Protein AF-A0A9Q3HM59-F1 (afdb_monomer)

pLDDT: mean 72.01, std 19.74, range [37.19, 93.5]

Structure (mmCIF, N/CA/C/O backbone):
data_AF-A0A9Q3HM59-F1
#
_entry.id   AF-A0A9Q3HM59-F1
#
loop_
_atom_site.group_PDB
_atom_site.id
_atom_site.type_symbol
_atom_site.label_atom_id
_atom_site.label_alt_id
_atom_site.label_comp_id
_atom_site.label_asym_id
_atom_site.label_entity_id
_atom_site.label_seq_id
_atom_site.pdbx_PDB_ins_code
_atom_site.Cartn_x
_atom_site.Cartn_y
_atom_site.Cartn_z
_atom_site.occupancy
_atom_site.B_iso_or_equiv
_atom_site.auth_seq_id
_atom_site.auth_comp_id
_atom_site.auth_asym_id
_atom_site.auth_atom_id
_atom_site.pdbx_PDB_model_num
ATOM 1 N N . MET A 1 1 ? -43.444 -30.014 8.687 1.00 37.19 1 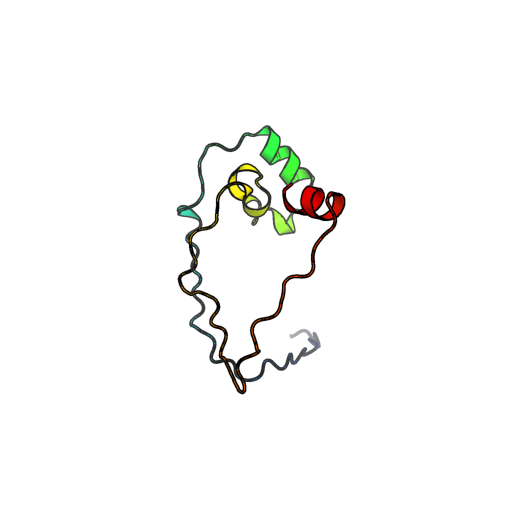MET A N 1
ATOM 2 C CA . MET A 1 1 ? -42.584 -30.875 7.854 1.00 37.19 1 MET A CA 1
ATOM 3 C C . MET A 1 1 ? -42.121 -30.048 6.671 1.00 37.19 1 MET A C 1
ATOM 5 O O . MET A 1 1 ? -42.943 -29.704 5.841 1.00 37.19 1 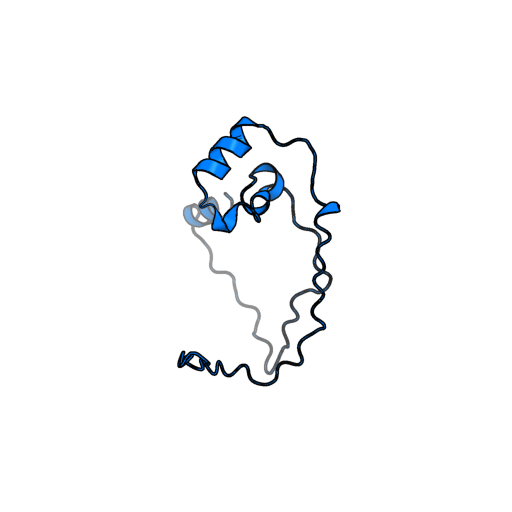MET A O 1
ATOM 9 N N . LEU A 1 2 ? -40.842 -29.676 6.750 1.00 41.12 2 LEU A N 1
ATOM 10 C CA . LEU A 1 2 ? -39.848 -29.319 5.732 1.00 41.12 2 LEU A CA 1
ATOM 11 C C . LEU A 1 2 ? -40.233 -28.421 4.542 1.00 41.12 2 LEU A C 1
ATOM 13 O O . LEU A 1 2 ? -41.038 -28.754 3.678 1.00 41.12 2 LEU A O 1
ATOM 17 N N . GLU A 1 3 ? -39.544 -27.283 4.561 1.00 40.44 3 GLU A N 1
ATOM 18 C CA . GLU A 1 3 ? -39.479 -26.162 3.635 1.00 40.44 3 GLU A CA 1
ATOM 19 C C . GLU A 1 3 ? -38.818 -26.543 2.304 1.00 40.44 3 GLU A C 1
ATOM 21 O O . GLU A 1 3 ? -37.773 -27.191 2.275 1.00 40.44 3 GLU A O 1
ATOM 26 N N . ASN A 1 4 ? -39.390 -26.067 1.198 1.00 49.09 4 ASN A N 1
ATOM 27 C CA . ASN A 1 4 ? -38.783 -26.151 -0.127 1.00 49.09 4 ASN A CA 1
ATOM 28 C C . ASN A 1 4 ? -38.102 -24.817 -0.454 1.00 49.09 4 ASN A C 1
ATOM 30 O O . ASN A 1 4 ? -38.680 -23.983 -1.147 1.00 49.09 4 ASN A O 1
ATOM 34 N N . ASN A 1 5 ? -36.875 -24.618 0.028 1.00 41.22 5 ASN A N 1
ATOM 35 C CA . ASN A 1 5 ? -36.008 -23.550 -0.466 1.00 41.22 5 ASN A CA 1
ATOM 36 C C . ASN A 1 5 ? -35.032 -24.137 -1.489 1.00 41.22 5 ASN A C 1
ATOM 38 O O . ASN A 1 5 ? -34.046 -24.786 -1.148 1.00 41.22 5 ASN A O 1
ATOM 42 N N . SER A 1 6 ? -35.345 -23.913 -2.766 1.00 44.06 6 SER A N 1
ATOM 43 C CA . SER A 1 6 ? -34.458 -24.173 -3.899 1.00 44.06 6 SER A CA 1
ATOM 44 C C . SER A 1 6 ? -33.282 -23.198 -3.839 1.00 44.06 6 SER A C 1
ATOM 46 O O . SER A 1 6 ? -33.362 -22.082 -4.351 1.00 44.06 6 SER A O 1
ATOM 48 N N . VAL A 1 7 ? -32.197 -23.605 -3.186 1.00 46.06 7 VAL A N 1
ATOM 49 C CA . VAL A 1 7 ? -30.958 -22.827 -3.135 1.00 46.06 7 VAL A CA 1
ATOM 50 C C . VAL A 1 7 ? -30.225 -23.000 -4.463 1.00 46.06 7 VAL A C 1
ATOM 52 O O . VAL A 1 7 ? -29.821 -24.103 -4.831 1.00 46.06 7 VAL A O 1
ATOM 55 N N . TYR A 1 8 ? -30.084 -21.899 -5.199 1.00 44.72 8 TYR A N 1
ATOM 56 C CA . TYR A 1 8 ? -29.280 -21.821 -6.411 1.00 44.72 8 TYR A CA 1
ATOM 57 C C . TYR A 1 8 ? -27.842 -22.267 -6.119 1.00 44.72 8 TYR A C 1
ATOM 59 O O . TYR A 1 8 ? -27.142 -21.677 -5.299 1.00 44.72 8 TYR A O 1
ATOM 67 N N . SER A 1 9 ? -27.409 -23.323 -6.805 1.00 45.31 9 SER A N 1
ATOM 68 C CA . SER A 1 9 ? -26.036 -23.819 -6.769 1.00 45.31 9 SER A CA 1
ATOM 69 C C . SER A 1 9 ? -25.172 -22.957 -7.691 1.00 45.31 9 SER A C 1
ATOM 71 O O . SER A 1 9 ? -25.210 -23.101 -8.912 1.00 45.31 9 SER A O 1
ATOM 73 N N . LEU A 1 10 ? -24.406 -22.031 -7.110 1.00 42.12 10 LEU A N 1
ATOM 74 C CA . LEU A 1 10 ? -23.305 -21.372 -7.808 1.00 42.12 10 LEU A CA 1
ATOM 75 C C . LEU A 1 10 ? -22.085 -22.291 -7.739 1.00 42.12 10 LEU A C 1
ATOM 77 O O . LEU A 1 10 ? -21.296 -22.237 -6.799 1.00 42.12 10 LEU A O 1
ATOM 81 N N . HIS A 1 11 ? -21.939 -23.157 -8.739 1.00 44.53 11 HIS A N 1
ATOM 82 C CA . HIS A 1 11 ? -20.722 -23.938 -8.929 1.00 44.53 11 HIS A CA 1
ATOM 83 C C . HIS A 1 11 ? -19.623 -23.022 -9.493 1.00 44.53 11 HIS A C 1
ATOM 85 O O . HIS A 1 11 ? -19.380 -22.980 -10.700 1.00 44.53 11 HIS A O 1
ATOM 91 N N . LEU A 1 12 ? -18.969 -22.251 -8.621 1.00 43.28 12 LEU A N 1
ATOM 92 C CA . LEU A 1 12 ? -17.711 -21.589 -8.956 1.00 43.28 12 LEU A CA 1
ATOM 93 C C . LEU A 1 12 ? -16.636 -22.669 -9.111 1.00 43.28 12 LEU A C 1
ATOM 95 O O . LEU A 1 12 ? -16.200 -23.292 -8.146 1.00 43.28 12 LEU A O 1
ATOM 99 N N . PHE A 1 13 ? -16.252 -22.906 -10.363 1.00 39.62 13 PHE A N 1
ATOM 100 C CA . PHE A 1 13 ? -15.104 -23.716 -10.743 1.00 39.62 13 PHE A CA 1
ATOM 101 C C . PHE A 1 13 ? -13.817 -23.052 -10.241 1.00 39.62 13 PHE A C 1
ATOM 103 O O . PHE A 1 13 ? -13.163 -22.310 -10.970 1.00 39.62 13 PHE A O 1
ATOM 110 N N . PHE A 1 14 ? -13.429 -23.344 -9.006 1.00 37.78 14 PH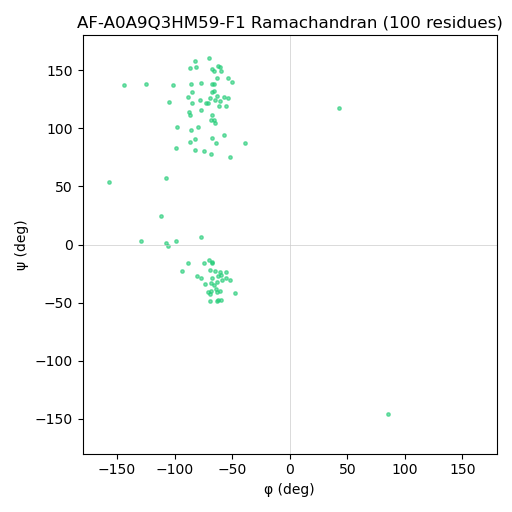E A N 1
ATOM 111 C CA . PHE A 1 14 ? -12.034 -23.243 -8.609 1.00 37.78 14 PHE A CA 1
ATOM 112 C C . PHE A 1 14 ? -11.381 -24.570 -8.983 1.00 37.78 14 PHE A C 1
ATOM 114 O O . PHE A 1 14 ? -11.558 -25.585 -8.313 1.00 37.78 14 PHE A O 1
ATOM 121 N N . GLY A 1 15 ? -10.704 -24.577 -10.134 1.00 39.66 15 GLY A N 1
ATOM 122 C CA . GLY A 1 15 ? -9.812 -25.671 -10.502 1.00 39.66 15 GLY A CA 1
ATOM 123 C C . GLY A 1 15 ? -8.802 -25.904 -9.382 1.00 39.66 15 GLY A C 1
ATOM 124 O O . GLY A 1 15 ? -8.388 -24.944 -8.739 1.00 39.66 15 GLY A O 1
ATOM 125 N N . ASN A 1 16 ? -8.468 -27.173 -9.148 1.00 50.25 16 ASN A N 1
ATOM 126 C CA . ASN A 1 16 ? -7.574 -27.682 -8.106 1.00 50.25 16 ASN A CA 1
ATOM 127 C C . ASN A 1 16 ? -6.344 -26.780 -7.868 1.00 50.25 16 ASN A C 1
ATOM 129 O O . ASN A 1 16 ? -5.286 -26.993 -8.457 1.00 50.25 16 ASN A O 1
ATOM 133 N N . MET A 1 17 ? -6.477 -25.781 -6.996 1.00 46.47 17 MET A N 1
ATOM 134 C CA . MET A 1 17 ? -5.351 -25.213 -6.277 1.00 46.47 17 MET A CA 1
ATOM 135 C C . MET A 1 17 ? -5.174 -26.108 -5.063 1.00 46.47 17 MET A C 1
ATOM 137 O O . MET A 1 17 ? -6.115 -26.271 -4.285 1.00 46.47 17 MET A O 1
ATOM 141 N N . ASP A 1 18 ? -3.991 -26.695 -4.908 1.00 52.31 18 ASP A N 1
ATOM 142 C CA . ASP A 1 18 ? -3.559 -27.196 -3.609 1.00 52.31 18 ASP A CA 1
ATOM 143 C C . ASP A 1 18 ? -3.603 -26.006 -2.642 1.00 52.31 18 ASP A C 1
ATOM 145 O O . ASP A 1 18 ? -2.707 -25.160 -2.618 1.00 52.31 18 ASP A O 1
ATOM 149 N N . LEU A 1 19 ? -4.723 -25.876 -1.928 1.00 46.69 19 LEU A N 1
ATOM 150 C CA . LEU A 1 19 ? -4.932 -24.849 -0.922 1.00 46.69 19 LEU A CA 1
ATOM 151 C C . LEU A 1 19 ? -3.855 -25.034 0.155 1.00 46.69 19 LEU A C 1
ATOM 153 O O . LEU A 1 19 ? -3.782 -26.117 0.747 1.00 46.69 19 LEU A O 1
ATOM 157 N N . PRO A 1 20 ? -3.033 -24.012 0.459 1.00 50.97 20 PRO A N 1
ATOM 158 C CA . PRO A 1 20 ? -2.258 -24.039 1.687 1.00 50.97 20 PRO A CA 1
ATOM 159 C C . PRO A 1 20 ? -3.229 -24.117 2.877 1.00 50.97 20 PRO A C 1
ATOM 161 O O . PRO A 1 20 ? -4.361 -23.627 2.779 1.00 50.97 20 PRO A O 1
ATOM 164 N N . PRO A 1 21 ? -2.828 -24.751 3.994 1.00 44.09 21 PRO A N 1
ATOM 165 C CA . PRO A 1 21 ? -3.697 -24.901 5.149 1.00 44.09 21 PRO A CA 1
ATOM 166 C C . PRO A 1 21 ? -4.237 -23.533 5.573 1.00 44.09 21 PRO A C 1
ATOM 168 O O . PRO A 1 21 ? -3.482 -22.588 5.788 1.00 44.09 21 PRO A O 1
ATOM 171 N N . SER A 1 22 ? -5.564 -23.468 5.660 1.00 42.25 22 SER A N 1
ATOM 172 C CA . SER A 1 22 ? -6.392 -22.383 6.187 1.00 42.25 22 SER A CA 1
ATOM 173 C C . SER A 1 22 ? -5.952 -21.958 7.595 1.00 42.25 22 SER A C 1
ATOM 175 O O . SER A 1 22 ? -6.588 -22.301 8.590 1.00 42.25 22 SER A O 1
ATOM 177 N N . SER A 1 23 ? -4.851 -21.226 7.702 1.00 47.41 23 SER A N 1
ATOM 178 C CA . SER A 1 23 ? -4.398 -20.670 8.972 1.00 47.41 23 SER A CA 1
ATOM 179 C C . SER A 1 23 ? -3.502 -19.460 8.744 1.00 47.41 23 SER A C 1
ATOM 181 O O . SER A 1 23 ? -2.422 -19.352 9.321 1.00 47.41 23 SER A O 1
ATOM 183 N N . TYR A 1 24 ? -3.989 -18.484 7.977 1.00 42.62 24 TYR A N 1
ATOM 184 C CA . TYR A 1 24 ? -3.719 -17.109 8.386 1.00 42.62 24 TYR A CA 1
ATOM 185 C C . TYR A 1 24 ? -4.523 -16.870 9.672 1.00 42.62 24 TYR A C 1
ATOM 187 O O . TYR A 1 24 ? -5.622 -16.328 9.651 1.00 42.62 24 TYR A O 1
ATOM 195 N N . HIS A 1 25 ? -4.005 -17.381 10.789 1.00 42.72 25 HIS A N 1
ATOM 196 C CA . HIS A 1 25 ? -4.442 -17.005 12.122 1.00 42.72 25 HIS A CA 1
ATOM 197 C C . HIS A 1 25 ? -3.704 -15.708 12.444 1.00 42.72 25 HIS A C 1
ATOM 199 O O . HIS A 1 25 ? -2.639 -15.726 13.057 1.00 42.72 25 HIS A O 1
ATOM 205 N N . TYR A 1 26 ? -4.221 -14.584 11.945 1.00 45.3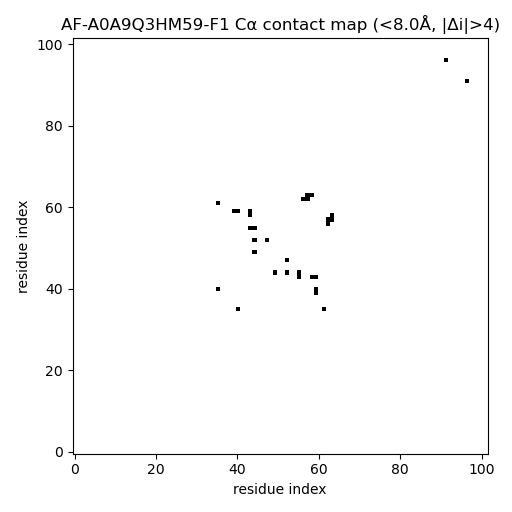4 26 TYR A N 1
ATOM 206 C CA . TYR A 1 26 ? -3.870 -13.301 12.538 1.00 45.34 26 TYR A CA 1
ATOM 207 C C . TYR A 1 26 ? -4.452 -13.321 13.950 1.00 45.34 26 TYR A C 1
ATOM 209 O O . TYR A 1 26 ? -5.669 -13.279 14.127 1.00 45.34 26 TYR A O 1
ATOM 217 N N . SER A 1 27 ? -3.586 -13.459 14.949 1.00 45.47 27 SER A N 1
ATOM 218 C CA . SER A 1 27 ? -3.962 -13.220 16.335 1.00 45.47 27 SER A CA 1
ATOM 219 C C . SER A 1 27 ? -4.311 -11.736 16.450 1.00 45.47 27 SER A C 1
ATOM 221 O O . SER A 1 27 ? -3.424 -10.889 16.425 1.00 45.47 27 SER A O 1
ATOM 223 N N . LEU A 1 28 ? -5.607 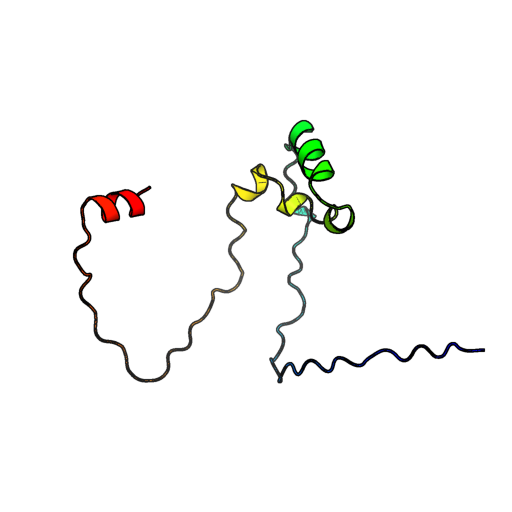-11.415 16.527 1.00 47.50 28 LEU A N 1
ATOM 224 C CA . LEU A 1 28 ? -6.100 -10.040 16.712 1.00 47.50 28 LEU A CA 1
ATOM 225 C C . LEU A 1 28 ? -5.501 -9.367 17.961 1.00 47.50 28 LEU A C 1
ATOM 227 O O . LEU A 1 28 ? -5.407 -8.150 18.029 1.00 47.50 28 LEU A O 1
ATOM 231 N N . GLU A 1 29 ? -5.069 -10.174 18.928 1.00 49.72 29 GLU A N 1
ATOM 232 C CA . GLU A 1 29 ? -4.517 -9.749 20.214 1.00 49.72 29 GLU A CA 1
ATOM 233 C C . GLU A 1 29 ? -3.127 -9.089 20.105 1.00 49.72 29 GLU A C 1
ATOM 235 O O . GLU A 1 29 ? -2.691 -8.452 21.057 1.00 49.72 29 GLU A O 1
ATOM 240 N N . GLU A 1 30 ? -2.433 -9.199 18.963 1.00 51.66 30 GLU A N 1
ATOM 241 C CA . GLU A 1 30 ? -1.060 -8.685 18.785 1.00 51.66 30 GLU A CA 1
ATOM 242 C C . GLU A 1 30 ? -0.976 -7.311 18.075 1.00 51.66 30 GLU A C 1
ATOM 244 O O . GLU A 1 30 ? 0.126 -6.823 17.834 1.00 51.66 30 GLU A O 1
ATOM 249 N N . LEU A 1 31 ? -2.106 -6.666 17.736 1.00 51.06 31 LEU A N 1
ATOM 250 C CA . LEU A 1 31 ? -2.143 -5.400 16.963 1.00 51.06 31 LEU A CA 1
ATOM 251 C C . LEU A 1 31 ? -2.988 -4.270 17.583 1.00 51.06 31 LEU A C 1
ATOM 253 O O . LEU A 1 31 ? -3.133 -3.202 16.980 1.00 51.06 31 LEU A O 1
ATOM 257 N N . CYS A 1 32 ? -3.568 -4.476 18.765 1.00 46.56 32 CYS A N 1
ATOM 258 C CA . CYS A 1 32 ? -4.317 -3.436 19.463 1.00 46.56 32 CYS A CA 1
ATOM 259 C C . CYS A 1 32 ? -3.362 -2.595 20.315 1.00 46.56 32 CYS A C 1
ATOM 261 O O . CYS A 1 32 ? -3.148 -2.891 21.486 1.00 46.56 32 CYS A O 1
ATOM 263 N N . ASP A 1 33 ? -2.793 -1.543 19.730 1.00 55.34 33 ASP A N 1
ATOM 264 C CA . ASP A 1 33 ? -2.297 -0.429 20.537 1.00 55.34 33 ASP A CA 1
ATOM 265 C C . ASP A 1 33 ? -3.500 0.277 21.187 1.00 55.34 33 ASP A C 1
ATOM 267 O O . ASP A 1 33 ? -4.488 0.571 20.517 1.00 55.34 33 ASP A O 1
ATOM 271 N N . GLU A 1 34 ? -3.425 0.526 22.496 1.00 56.69 34 GLU A N 1
ATOM 272 C CA . GLU A 1 34 ? -4.510 1.099 23.314 1.00 56.69 34 GLU A CA 1
ATOM 273 C C . GLU A 1 34 ? -4.687 2.628 23.143 1.00 56.69 34 GLU A C 1
ATOM 275 O O . GLU A 1 34 ? -5.474 3.242 23.860 1.00 56.69 34 GLU A O 1
ATOM 280 N N . GLU A 1 35 ? -3.969 3.262 22.212 1.00 63.25 35 GLU A N 1
ATOM 281 C CA . GLU A 1 35 ? -3.926 4.724 22.038 1.00 63.25 35 GLU A CA 1
ATOM 282 C C . GLU A 1 35 ? -4.689 5.198 20.794 1.00 63.25 35 GLU A C 1
ATOM 284 O O . GLU A 1 35 ? -4.126 5.833 19.905 1.00 63.25 35 GLU A O 1
ATOM 289 N N . GLU A 1 36 ? -5.975 4.873 20.699 1.00 64.06 36 GLU A N 1
ATOM 290 C CA . GLU A 1 36 ? -6.835 5.402 19.638 1.00 64.06 36 GLU A CA 1
ATOM 291 C C . GLU A 1 36 ? -7.765 6.478 20.209 1.00 64.06 36 GLU A C 1
ATOM 293 O O . GLU A 1 36 ? -8.494 6.243 21.177 1.00 64.06 36 GLU A O 1
ATOM 298 N N . GLU A 1 37 ? -7.703 7.688 19.648 1.00 74.31 37 GLU A N 1
ATOM 299 C CA . GLU A 1 37 ? -8.460 8.837 20.148 1.00 74.31 37 GLU A CA 1
ATOM 300 C C . GLU A 1 37 ? -9.974 8.608 19.959 1.00 74.31 37 GLU A C 1
ATOM 302 O O . GLU A 1 37 ? -10.425 8.259 18.862 1.00 74.31 37 GLU A O 1
ATOM 307 N N . PRO A 1 38 ? -10.807 8.846 20.989 1.00 68.94 38 PRO A N 1
ATOM 308 C CA . PRO A 1 38 ? -12.230 8.504 20.956 1.00 68.94 38 PRO A CA 1
ATOM 309 C C . PRO A 1 38 ? -13.014 9.245 19.860 1.00 68.94 38 PRO A C 1
ATOM 311 O O . PRO A 1 38 ? -14.005 8.725 19.348 1.00 68.94 38 PRO A O 1
ATOM 314 N N . GLU A 1 39 ? -12.561 10.435 19.462 1.00 77.38 39 GLU A N 1
ATOM 315 C CA . GLU A 1 39 ? -13.189 11.240 18.405 1.00 77.38 39 GLU A CA 1
ATOM 316 C C . GLU A 1 39 ? -13.041 10.603 17.007 1.00 77.38 39 GLU A C 1
ATOM 318 O O . GLU A 1 39 ? -13.943 10.701 16.164 1.00 77.38 39 GLU A O 1
ATOM 323 N N . GLU A 1 40 ? -11.929 9.906 16.754 1.00 78.88 40 GLU A N 1
ATOM 324 C CA . GLU A 1 40 ? -11.695 9.193 15.494 1.00 78.88 40 GLU A CA 1
ATOM 325 C C . GLU A 1 40 ? -12.600 7.959 15.399 1.00 78.88 40 GLU A C 1
ATOM 327 O O . GLU A 1 40 ? -13.231 7.717 14.364 1.00 78.88 40 GLU A O 1
ATOM 332 N N . ILE A 1 41 ? -12.755 7.246 16.519 1.00 78.50 41 ILE A N 1
ATOM 333 C CA . ILE A 1 41 ? -13.610 6.062 16.626 1.00 78.50 41 ILE A CA 1
ATOM 334 C C . ILE A 1 41 ? -15.063 6.398 16.305 1.00 78.50 41 ILE A C 1
ATOM 336 O O . ILE A 1 41 ? -15.694 5.718 15.490 1.00 78.50 41 ILE A O 1
ATOM 340 N N . GLU A 1 42 ? -15.596 7.475 16.880 1.00 83.25 42 GLU A N 1
ATOM 341 C CA . GLU A 1 42 ? -16.964 7.911 16.594 1.00 83.25 42 GLU A CA 1
ATOM 342 C C . GLU A 1 42 ? -17.145 8.315 15.125 1.00 83.25 42 GLU A C 1
ATOM 344 O O . GLU A 1 42 ? -18.151 7.968 14.498 1.00 83.25 42 GLU A O 1
ATOM 349 N N . THR A 1 43 ? -16.165 9.011 14.548 1.00 86.19 43 THR A N 1
ATOM 350 C CA . THR A 1 43 ? -16.214 9.447 13.145 1.00 86.19 43 THR A CA 1
ATOM 351 C C . THR A 1 43 ? -16.269 8.251 12.193 1.00 86.19 43 THR A C 1
ATOM 353 O O . THR A 1 43 ? -17.127 8.194 11.305 1.00 86.19 43 THR A O 1
ATOM 356 N N . VAL A 1 44 ? -15.398 7.264 12.402 1.00 84.44 44 VAL A N 1
ATOM 357 C CA . VAL A 1 44 ? -15.314 6.063 11.564 1.00 84.44 44 VAL A CA 1
ATOM 358 C C . VAL A 1 44 ? -16.547 5.170 11.748 1.00 84.44 44 VAL A C 1
ATOM 360 O O . VAL A 1 44 ? -17.136 4.730 10.759 1.00 84.44 44 VAL A O 1
ATOM 363 N N . MET A 1 45 ? -17.017 4.965 12.982 1.00 84.31 45 MET A N 1
ATOM 364 C CA . MET A 1 45 ? -18.208 4.147 13.260 1.00 84.31 45 MET A CA 1
ATOM 365 C C . MET A 1 45 ? -19.487 4.721 12.641 1.00 84.31 45 MET A C 1
ATOM 367 O O . MET A 1 45 ? -20.361 3.956 12.224 1.00 84.31 45 MET A O 1
ATOM 371 N N . ASN A 1 46 ? -19.586 6.049 12.542 1.00 89.06 46 ASN A N 1
ATOM 372 C CA . ASN A 1 46 ? -20.702 6.727 11.883 1.00 89.06 46 ASN A CA 1
ATOM 373 C C . ASN A 1 46 ? -20.602 6.691 10.346 1.00 89.06 46 ASN A C 1
ATOM 375 O O . ASN A 1 46 ? -21.631 6.710 9.668 1.00 89.06 46 ASN A O 1
ATOM 379 N N . GLY A 1 47 ? -19.388 6.641 9.788 1.00 87.56 47 GLY A N 1
ATOM 380 C CA . GLY A 1 47 ? -19.158 6.548 8.342 1.00 87.56 47 GLY A CA 1
ATOM 381 C C . GLY A 1 47 ? -19.299 5.131 7.776 1.00 87.56 47 GLY A C 1
ATOM 382 O O . GLY A 1 47 ? -19.642 4.958 6.605 1.00 87.56 47 GLY A O 1
ATOM 383 N N . VAL A 1 48 ? -19.057 4.114 8.603 1.00 87.81 48 VAL A N 1
ATOM 384 C CA . VAL A 1 48 ? -19.030 2.705 8.203 1.00 87.81 48 VAL A CA 1
ATOM 385 C C . VAL A 1 48 ? -20.335 2.002 8.590 1.00 87.81 48 VAL A C 1
ATOM 387 O O . VAL A 1 48 ? -20.867 2.171 9.685 1.00 87.81 48 VAL A O 1
ATOM 390 N N . THR A 1 49 ? -20.878 1.172 7.694 1.00 91.88 49 THR A N 1
ATOM 391 C CA . THR A 1 49 ? -22.104 0.411 7.991 1.00 91.88 49 THR A CA 1
ATOM 392 C C . THR A 1 49 ? -21.862 -0.641 9.072 1.00 91.88 49 THR A C 1
ATOM 394 O O . THR A 1 49 ? -20.788 -1.242 9.110 1.00 91.88 49 THR A O 1
ATOM 397 N N . SER A 1 50 ? -22.896 -0.980 9.848 1.00 89.06 50 SER A N 1
ATOM 398 C CA . SER A 1 50 ? -22.783 -1.909 10.982 1.00 89.06 50 SER A CA 1
ATOM 399 C C . SER A 1 50 ? -22.199 -3.284 10.651 1.00 89.06 50 SER A C 1
ATOM 401 O O . SER A 1 50 ? -21.551 -3.898 11.491 1.00 89.06 50 SER A O 1
ATOM 403 N N . ALA A 1 51 ? -22.374 -3.764 9.416 1.00 90.75 51 ALA A N 1
ATOM 404 C CA . ALA A 1 51 ? -21.785 -5.020 8.946 1.00 90.75 51 ALA A CA 1
ATOM 405 C C . ALA A 1 51 ? -20.243 -5.036 8.982 1.00 90.75 51 ALA A C 1
ATOM 407 O O . ALA A 1 51 ? -19.643 -6.107 9.057 1.00 90.75 51 ALA A O 1
ATOM 408 N N . TYR A 1 52 ? -19.604 -3.866 8.937 1.00 87.38 52 TYR A N 1
ATOM 409 C CA . TYR A 1 52 ? -18.149 -3.725 8.908 1.00 87.38 52 TYR A CA 1
ATOM 410 C C . TYR A 1 52 ? -17.566 -3.206 10.225 1.00 87.38 52 TYR A C 1
ATOM 412 O O . TYR A 1 52 ? -16.352 -3.074 10.322 1.00 87.38 52 TYR A O 1
ATOM 420 N N . HIS A 1 53 ? -18.388 -2.967 11.255 1.00 87.19 53 HIS A N 1
ATOM 421 C CA . HIS A 1 53 ? -17.901 -2.539 12.576 1.00 87.19 53 HIS A CA 1
ATOM 422 C C . HIS A 1 53 ? -16.942 -3.561 13.207 1.00 87.19 53 HIS A C 1
ATOM 424 O O . HIS A 1 53 ? -16.043 -3.180 13.942 1.00 87.19 53 HIS A O 1
ATOM 430 N N . GLN A 1 54 ? -17.054 -4.847 12.856 1.00 88.06 54 GLN A N 1
ATOM 431 C CA . GLN A 1 54 ? -16.092 -5.882 13.270 1.00 88.06 54 GLN A CA 1
ATOM 432 C C . GLN A 1 54 ? -14.688 -5.723 12.656 1.00 88.06 54 GLN A C 1
ATOM 434 O O . GLN A 1 54 ? -13.748 -6.366 13.105 1.00 88.06 54 GLN A O 1
ATOM 439 N N . TYR A 1 55 ? -14.552 -4.898 11.616 1.00 85.75 55 TYR A N 1
ATOM 440 C CA . TYR A 1 55 ? -13.293 -4.605 10.931 1.00 85.75 55 TYR A CA 1
ATOM 441 C C . TYR A 1 55 ? -12.847 -3.162 11.164 1.00 85.75 55 TYR A C 1
ATOM 443 O O . TYR A 1 55 ? -12.138 -2.607 10.329 1.00 85.75 55 TYR A O 1
ATOM 451 N N . PHE A 1 56 ? -13.289 -2.549 12.265 1.00 84.00 56 PHE A N 1
ATOM 452 C CA . PHE A 1 56 ? -12.979 -1.166 12.617 1.00 84.00 56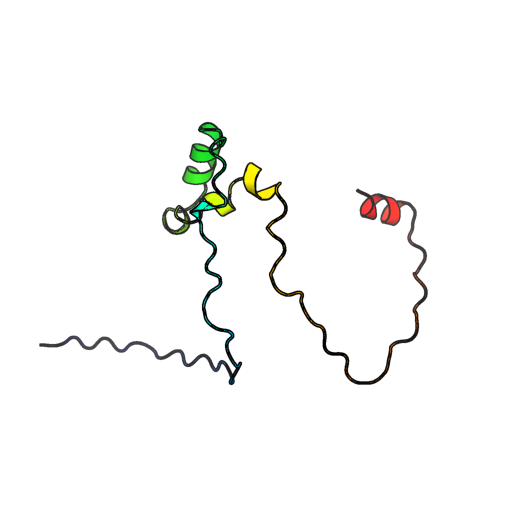 PHE A CA 1
ATOM 453 C C . PHE A 1 56 ? -11.479 -0.847 12.480 1.00 84.00 56 PHE A C 1
ATOM 455 O O . PHE A 1 56 ? -11.115 0.151 11.866 1.00 84.00 56 PHE A O 1
ATOM 462 N N . ASP A 1 57 ? -10.626 -1.774 12.913 1.00 82.06 57 ASP A N 1
ATOM 463 C CA . ASP A 1 57 ? -9.166 -1.707 12.803 1.00 82.06 57 ASP A CA 1
ATOM 464 C C . ASP A 1 57 ? -8.629 -1.407 11.397 1.00 82.06 57 ASP A C 1
ATOM 466 O O . ASP A 1 57 ? -7.574 -0.794 11.265 1.00 82.06 57 ASP A O 1
ATOM 470 N N . LEU A 1 58 ? -9.335 -1.825 10.340 1.00 84.00 58 LEU A N 1
ATOM 471 C CA . LEU A 1 58 ? -8.931 -1.569 8.953 1.00 84.00 58 LEU A CA 1
ATOM 472 C C . LEU A 1 58 ? -9.169 -0.117 8.519 1.00 84.00 58 LEU A C 1
ATOM 474 O O . LEU A 1 58 ? -8.656 0.302 7.484 1.00 84.00 58 LEU A O 1
ATOM 478 N N . PHE A 1 59 ? -9.979 0.623 9.272 1.00 85.50 59 PHE A N 1
ATOM 479 C CA . PHE A 1 59 ? -10.368 2.002 8.983 1.00 85.50 59 PHE A CA 1
ATOM 480 C C . PHE A 1 59 ? -9.664 3.023 9.887 1.00 85.50 59 PHE A C 1
ATOM 482 O O . PHE A 1 59 ? -9.878 4.221 9.723 1.00 85.50 59 PHE A O 1
ATOM 489 N N . SER A 1 60 ? -8.832 2.556 10.816 1.00 82.75 60 SER A N 1
ATOM 490 C CA . SER A 1 60 ? -7.989 3.384 11.675 1.00 82.75 60 SER A CA 1
ATOM 491 C C . SER A 1 60 ? -6.871 4.048 10.872 1.00 82.75 60 SER A C 1
ATOM 493 O O . SER A 1 60 ? -6.086 3.350 10.217 1.00 82.75 60 SER A O 1
ATOM 495 N N . ASN A 1 61 ? -6.741 5.379 10.943 1.00 82.69 61 ASN A N 1
ATOM 496 C CA . ASN A 1 61 ? -5.615 6.057 10.291 1.00 82.69 61 ASN A CA 1
ATOM 497 C C . ASN A 1 61 ? -4.296 5.710 10.990 1.00 82.69 61 ASN A C 1
ATOM 499 O O . ASN A 1 61 ? -3.303 5.432 10.319 1.00 82.69 61 ASN A O 1
ATOM 503 N N . LEU A 1 62 ? -4.301 5.634 12.325 1.00 82.31 62 LEU A N 1
ATOM 504 C CA . LEU A 1 62 ? -3.116 5.298 13.120 1.00 82.31 62 LEU A CA 1
ATOM 505 C C . LEU A 1 62 ? -2.563 3.904 12.792 1.00 82.31 62 LEU A C 1
ATOM 507 O O . LEU A 1 62 ? -1.345 3.725 12.701 1.00 82.31 62 LEU A O 1
ATOM 511 N N . LYS A 1 63 ? -3.433 2.905 12.583 1.00 79.06 63 LYS A N 1
ATOM 512 C CA . LYS A 1 63 ? -2.991 1.567 12.150 1.00 79.06 63 LYS A CA 1
ATOM 513 C C . LYS A 1 63 ? -2.556 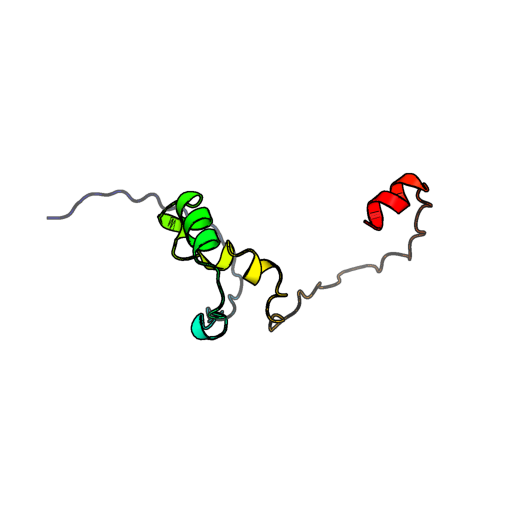1.555 10.686 1.00 79.06 63 LYS A C 1
ATOM 515 O O . LYS A 1 63 ? -1.617 0.836 10.357 1.00 79.06 63 LYS A O 1
ATOM 520 N N . ALA A 1 64 ? -3.182 2.358 9.825 1.00 84.62 64 ALA A N 1
ATOM 521 C CA . ALA A 1 64 ? -2.820 2.447 8.410 1.00 84.62 64 ALA A CA 1
ATOM 522 C C . ALA A 1 64 ? -1.430 3.069 8.169 1.00 84.62 64 ALA A C 1
ATOM 524 O O . ALA A 1 64 ? -0.771 2.723 7.188 1.00 84.62 64 ALA A O 1
ATOM 525 N N . GLU A 1 65 ? -0.958 3.949 9.059 1.00 84.06 65 GLU A N 1
ATOM 526 C CA . GLU A 1 65 ? 0.405 4.503 8.996 1.00 84.06 65 GLU A CA 1
ATOM 527 C C . GLU A 1 65 ? 1.493 3.466 9.321 1.00 84.06 65 GLU A C 1
ATOM 529 O O . GLU A 1 65 ? 2.654 3.623 8.927 1.00 84.06 65 GLU A O 1
ATOM 534 N N . LYS A 1 66 ? 1.139 2.385 10.025 1.00 84.50 66 LYS A N 1
ATOM 535 C CA . LYS A 1 66 ? 2.076 1.321 10.384 1.00 84.50 66 LYS A CA 1
ATOM 536 C C . LYS A 1 66 ? 2.192 0.317 9.245 1.00 84.50 66 LYS A C 1
ATOM 538 O O . LYS A 1 66 ? 1.208 -0.199 8.722 1.00 84.50 66 LYS A O 1
ATOM 543 N N . ILE A 1 67 ? 3.433 -0.007 8.888 1.00 82.00 67 ILE A N 1
ATOM 544 C CA . ILE A 1 67 ? 3.706 -1.058 7.907 1.00 82.00 67 ILE A CA 1
ATOM 545 C C . ILE A 1 67 ? 3.195 -2.386 8.488 1.00 82.00 67 ILE A C 1
ATOM 547 O O . ILE A 1 67 ? 3.564 -2.724 9.618 1.00 82.00 67 ILE A O 1
ATOM 551 N N . PRO A 1 68 ? 2.370 -3.151 7.748 1.00 81.94 68 PRO A N 1
ATOM 552 C CA . PRO A 1 68 ? 1.902 -4.442 8.224 1.00 81.94 68 PRO A CA 1
ATOM 553 C C . PRO A 1 68 ? 3.090 -5.386 8.465 1.00 81.94 68 PRO A C 1
ATOM 555 O O . PRO A 1 68 ? 4.122 -5.265 7.796 1.00 81.94 68 PRO A O 1
ATOM 558 N N . PRO A 1 69 ? 2.961 -6.357 9.386 1.00 85.06 69 PRO A N 1
ATOM 559 C CA . PRO A 1 69 ? 3.989 -7.365 9.600 1.00 85.06 69 PRO A CA 1
ATOM 560 C C . PRO A 1 69 ? 4.411 -8.022 8.285 1.00 85.06 69 PRO A C 1
ATOM 562 O O . PRO A 1 69 ? 3.571 -8.315 7.430 1.00 85.06 69 PRO A O 1
ATOM 565 N N . HIS A 1 70 ? 5.715 -8.263 8.130 1.00 81.00 70 HIS A N 1
ATOM 566 C CA . HIS A 1 70 ? 6.232 -8.907 6.927 1.00 81.00 70 HIS A CA 1
ATOM 567 C C . HIS A 1 70 ? 5.541 -10.268 6.740 1.00 81.00 70 HIS A C 1
ATOM 569 O O . HIS A 1 70 ? 5.547 -11.080 7.672 1.00 81.00 70 HIS A O 1
ATOM 575 N N . PRO A 1 71 ? 4.951 -10.551 5.566 1.00 81.38 71 PRO A N 1
ATOM 576 C CA . PRO A 1 71 ? 4.308 -11.834 5.329 1.00 81.38 71 PRO A CA 1
ATOM 577 C C . PRO A 1 71 ? 5.328 -12.978 5.419 1.00 81.38 71 PRO A C 1
ATOM 579 O O . PRO A 1 71 ? 6.517 -12.805 5.150 1.00 81.38 71 PRO A O 1
ATOM 582 N N . THR A 1 72 ? 4.869 -14.181 5.769 1.00 87.00 72 THR A N 1
ATOM 583 C CA . THR A 1 72 ? 5.732 -15.374 5.897 1.00 87.00 72 THR A CA 1
ATOM 584 C C . THR A 1 72 ? 6.300 -15.864 4.565 1.00 87.00 72 THR A C 1
ATOM 586 O O . THR A 1 72 ? 7.210 -16.690 4.544 1.00 87.00 72 THR A O 1
ATOM 589 N N . CYS A 1 73 ? 5.731 -15.411 3.451 1.00 84.81 73 CYS A N 1
ATOM 590 C CA . CYS A 1 73 ? 6.173 -15.756 2.114 1.00 84.81 73 CYS A CA 1
ATOM 591 C C . CYS A 1 73 ? 6.023 -14.563 1.175 1.00 84.81 73 CYS A C 1
ATOM 593 O O . CYS A 1 73 ? 4.983 -13.901 1.157 1.00 84.81 73 CYS A O 1
ATOM 595 N N . ASP A 1 74 ? 7.040 -14.360 0.347 1.00 88.25 74 ASP A N 1
ATOM 596 C CA . ASP A 1 74 ? 6.995 -13.392 -0.737 1.00 88.25 74 ASP A CA 1
ATOM 597 C C . ASP A 1 74 ? 6.301 -13.977 -1.966 1.00 88.25 74 ASP A C 1
ATOM 599 O O . ASP A 1 74 ? 6.248 -15.195 -2.176 1.00 88.25 74 ASP A O 1
ATOM 603 N N . HIS A 1 75 ? 5.792 -13.093 -2.822 1.00 85.81 75 HIS A N 1
ATOM 604 C CA . HIS A 1 75 ? 5.244 -13.509 -4.102 1.00 85.81 75 HIS A CA 1
ATOM 605 C C . HIS A 1 75 ? 6.365 -14.036 -5.009 1.00 85.81 75 HIS A C 1
ATOM 607 O O . HIS A 1 75 ? 7.218 -13.283 -5.478 1.00 85.81 75 HIS A O 1
ATOM 613 N N . HIS A 1 76 ? 6.360 -15.342 -5.272 1.00 90.94 76 HIS A N 1
ATOM 614 C CA . HIS A 1 76 ? 7.335 -15.965 -6.159 1.00 90.94 76 HIS A CA 1
ATOM 615 C C . HIS A 1 76 ? 6.859 -15.927 -7.615 1.00 90.94 76 HIS A C 1
ATOM 617 O O . HIS A 1 76 ? 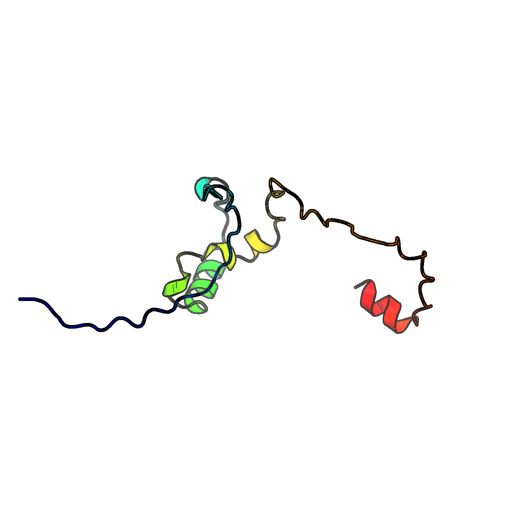5.905 -16.612 -7.988 1.00 90.94 76 HIS A O 1
ATOM 623 N N . ILE A 1 77 ? 7.571 -15.175 -8.456 1.00 88.50 77 ILE A N 1
ATOM 624 C CA . ILE A 1 77 ? 7.347 -15.159 -9.903 1.00 88.50 77 ILE A CA 1
ATOM 625 C C . ILE A 1 77 ? 8.156 -16.295 -10.535 1.00 88.50 77 ILE A C 1
ATOM 627 O O . ILE A 1 77 ? 9.387 -16.249 -10.575 1.00 88.50 77 ILE A O 1
ATOM 631 N N . LYS A 1 78 ? 7.462 -17.312 -11.056 1.00 91.75 78 LYS A N 1
ATOM 632 C CA . LYS A 1 78 ? 8.092 -18.374 -11.851 1.00 91.75 78 LYS A CA 1
ATOM 633 C C . LYS A 1 78 ? 8.466 -17.815 -13.222 1.00 91.75 78 LYS A C 1
ATOM 635 O O . LYS A 1 78 ? 7.601 -17.334 -13.949 1.00 91.75 78 LYS A O 1
ATOM 640 N N . LEU A 1 79 ? 9.748 -17.875 -13.566 1.00 88.19 79 LEU A N 1
ATOM 641 C CA . LEU A 1 79 ? 10.232 -17.455 -14.878 1.00 88.19 79 LEU A CA 1
ATOM 642 C C . LEU A 1 79 ? 10.159 -18.629 -15.856 1.00 88.19 79 LEU A C 1
ATOM 644 O O . LEU A 1 79 ? 10.723 -19.691 -15.598 1.00 88.19 79 LEU A O 1
ATOM 648 N N . GLU A 1 80 ? 9.506 -18.415 -16.993 1.00 91.38 80 GLU A N 1
ATOM 649 C CA . GLU A 1 80 ? 9.444 -19.368 -18.100 1.00 91.38 80 GLU A CA 1
ATOM 650 C C . GLU A 1 80 ? 9.923 -18.687 -19.391 1.00 91.38 80 GLU A C 1
ATOM 652 O O . GLU A 1 80 ? 9.568 -17.543 -19.672 1.00 91.38 80 GLU A O 1
ATOM 657 N N . GLY A 1 81 ? 10.725 -19.385 -20.200 1.00 89.94 81 GLY A N 1
ATOM 658 C CA . GLY A 1 81 ? 11.146 -18.900 -21.519 1.00 89.94 81 GLY A CA 1
ATOM 659 C C . GLY A 1 81 ? 12.376 -17.980 -21.526 1.00 89.94 81 GLY A C 1
ATOM 660 O O . GLY A 1 81 ? 13.344 -18.199 -20.800 1.00 89.94 81 GLY A O 1
ATOM 661 N N . TYR A 1 82 ? 12.384 -17.014 -22.450 1.00 84.25 82 TYR A N 1
ATOM 662 C CA . TYR A 1 82 ? 13.545 -16.170 -22.757 1.00 84.25 82 TYR A CA 1
ATOM 663 C C . TYR A 1 82 ? 13.646 -14.950 -21.829 1.00 84.25 82 TYR A C 1
ATOM 665 O O . TYR A 1 82 ? 12.654 -14.274 -21.568 1.00 84.25 82 TYR A O 1
ATOM 673 N N . LEU A 1 83 ? 14.867 -14.643 -21.382 1.00 87.81 83 LEU A N 1
ATOM 674 C CA . LEU A 1 83 ? 15.181 -13.468 -20.567 1.00 87.81 83 LEU A CA 1
ATOM 675 C C . LEU A 1 83 ? 15.084 -12.186 -21.410 1.00 87.81 83 LEU A C 1
ATOM 677 O O . LEU A 1 83 ? 15.811 -12.074 -22.400 1.00 87.81 83 LEU A O 1
ATOM 681 N N . PRO A 1 84 ? 14.243 -11.204 -21.040 1.00 86.50 84 PRO A N 1
ATOM 682 C CA . PRO A 1 84 ? 14.134 -9.970 -21.803 1.00 86.50 84 PRO A CA 1
ATOM 683 C C . PRO A 1 84 ? 15.466 -9.198 -21.793 1.00 86.50 84 PRO A C 1
ATOM 685 O O . PRO A 1 84 ? 16.167 -9.188 -20.776 1.00 86.50 84 PRO A O 1
ATOM 688 N N . PRO A 1 85 ? 15.833 -8.533 -22.903 1.00 90.19 85 PRO A N 1
ATOM 689 C CA . PRO A 1 85 ? 17.006 -7.672 -22.928 1.00 90.19 85 PRO A CA 1
ATOM 690 C C . PRO A 1 85 ? 16.798 -6.464 -22.009 1.00 90.19 85 PRO A C 1
ATOM 692 O O . PRO A 1 85 ? 15.681 -5.967 -21.857 1.00 90.19 85 PRO A O 1
ATOM 695 N N . ALA A 1 86 ? 17.885 -5.958 -21.426 1.00 90.94 86 ALA A N 1
ATOM 696 C CA . ALA A 1 86 ? 17.842 -4.724 -20.652 1.00 90.94 86 ALA A CA 1
ATOM 697 C C . ALA A 1 86 ? 17.392 -3.556 -21.550 1.00 90.94 86 ALA A C 1
ATOM 699 O O . ALA A 1 86 ? 18.042 -3.245 -22.551 1.00 90.94 86 ALA A O 1
ATOM 700 N N . GLY A 1 87 ? 16.265 -2.933 -21.202 1.00 89.44 87 GLY A N 1
ATOM 701 C CA . GLY A 1 87 ? 15.733 -1.770 -21.907 1.00 89.44 87 GLY A CA 1
ATOM 702 C C . GLY A 1 87 ? 16.418 -0.472 -21.481 1.00 89.44 87 GLY A C 1
ATOM 703 O O . GLY A 1 87 ? 16.885 -0.343 -20.350 1.00 89.44 87 GLY A O 1
ATOM 704 N N . VAL A 1 88 ? 16.453 0.512 -22.382 1.00 93.50 88 VAL A N 1
ATOM 705 C CA . VAL A 1 88 ? 16.800 1.892 -22.019 1.00 93.50 88 VAL A CA 1
ATOM 706 C C . VAL A 1 88 ? 15.604 2.561 -21.349 1.00 93.50 88 VAL A C 1
ATOM 708 O O . VAL A 1 88 ? 14.466 2.391 -21.783 1.00 93.50 88 VAL A O 1
ATOM 711 N N . ILE A 1 89 ? 15.860 3.339 -20.300 1.00 90.69 89 ILE A N 1
ATOM 712 C CA . ILE A 1 89 ? 14.837 4.194 -19.696 1.00 90.69 89 ILE A CA 1
ATOM 713 C C . ILE A 1 89 ? 14.683 5.422 -20.596 1.00 90.69 89 ILE A C 1
ATOM 715 O O . ILE A 1 89 ? 15.667 6.108 -20.882 1.00 90.69 89 ILE A O 1
ATOM 719 N N . TYR A 1 90 ? 13.465 5.695 -21.065 1.00 91.88 90 TYR A N 1
ATOM 720 C CA . TYR A 1 90 ? 13.199 6.898 -21.850 1.00 91.88 90 TYR A CA 1
ATOM 721 C C . TYR A 1 90 ? 13.390 8.153 -20.988 1.00 91.88 90 TYR A C 1
ATOM 723 O O . TYR A 1 90 ? 12.969 8.160 -19.829 1.00 91.88 90 TYR A O 1
ATOM 731 N N . PRO A 1 91 ? 14.010 9.220 -21.524 1.00 89.94 91 PRO A N 1
ATOM 732 C CA . PRO A 1 91 ? 14.169 10.458 -20.781 1.00 89.94 91 PRO A CA 1
ATOM 733 C C . PRO A 1 91 ? 12.793 11.065 -20.512 1.00 89.94 91 PRO A C 1
ATOM 735 O O . PRO A 1 91 ? 12.014 11.304 -21.434 1.00 89.94 91 PRO A O 1
ATOM 738 N N . LEU A 1 92 ? 12.509 11.305 -19.238 1.00 93.06 92 LEU A N 1
ATOM 739 C CA . LEU A 1 92 ? 11.300 11.987 -18.796 1.00 93.06 92 LEU A CA 1
ATOM 740 C C . LEU A 1 92 ? 11.516 13.503 -18.802 1.00 93.06 92 LEU A C 1
ATOM 742 O O . LEU A 1 92 ? 12.644 13.979 -18.639 1.00 93.06 92 LEU A O 1
ATOM 746 N N . SER A 1 93 ? 10.440 14.269 -18.992 1.00 92.62 93 SER A N 1
ATOM 747 C CA . SER A 1 93 ? 10.511 15.725 -18.875 1.00 92.62 93 SER A CA 1
ATOM 748 C C . SER A 1 93 ? 10.713 16.143 -17.414 1.00 92.62 93 SER A C 1
ATOM 750 O O . SER A 1 93 ? 10.419 15.389 -16.486 1.00 92.62 93 SER A O 1
ATOM 752 N N . SER A 1 94 ? 11.181 17.372 -17.179 1.00 89.06 94 SER A N 1
ATOM 753 C CA . SER A 1 94 ? 11.328 17.898 -15.814 1.00 89.06 94 SER A CA 1
ATOM 754 C C . SER A 1 94 ? 10.004 17.921 -15.043 1.00 89.06 94 SER A C 1
ATOM 756 O O . SER A 1 94 ? 10.010 17.765 -13.826 1.00 89.06 94 SER A O 1
ATOM 758 N N . GLN A 1 95 ? 8.880 18.103 -15.745 1.00 91.88 95 GLN A N 1
ATOM 759 C CA . GLN A 1 95 ? 7.548 18.080 -15.145 1.00 91.88 95 GLN A CA 1
ATOM 760 C C . GLN A 1 95 ? 7.185 16.666 -14.680 1.00 91.88 95 GLN A C 1
ATOM 762 O O . GLN A 1 95 ? 6.818 16.493 -13.522 1.00 91.88 95 GLN A O 1
ATOM 767 N N . ASP A 1 96 ? 7.375 15.661 -15.539 1.00 91.50 96 ASP A N 1
ATOM 768 C CA . ASP A 1 96 ? 7.077 14.259 -15.208 1.00 91.50 96 ASP A CA 1
ATOM 769 C C . ASP A 1 96 ? 7.970 13.752 -14.066 1.00 91.50 96 ASP A C 1
ATOM 771 O O . ASP A 1 96 ? 7.522 13.042 -13.165 1.00 91.50 96 ASP A O 1
ATOM 775 N N . LEU A 1 97 ? 9.243 14.164 -14.060 1.00 90.81 97 LEU A N 1
ATOM 776 C CA . LEU A 1 97 ? 10.168 13.849 -12.972 1.00 90.81 97 LEU A CA 1
ATOM 777 C C . LEU A 1 97 ? 9.773 14.507 -11.652 1.00 90.81 97 LEU A C 1
ATOM 779 O O . LEU A 1 97 ? 9.998 13.903 -10.609 1.00 90.81 97 LEU A O 1
ATOM 783 N N . SER A 1 98 ? 9.213 15.719 -11.679 1.00 90.56 98 SER A N 1
ATOM 784 C CA . SER A 1 98 ? 8.692 16.356 -10.467 1.00 90.56 98 SER A CA 1
ATOM 785 C C . SER A 1 98 ? 7.534 15.541 -9.905 1.00 90.56 98 SER A C 1
ATOM 787 O O . SER A 1 98 ? 7.569 15.166 -8.743 1.00 90.56 98 SER A O 1
ATOM 789 N N . THR A 1 99 ? 6.569 15.172 -10.753 1.00 91.50 99 THR A N 1
ATOM 790 C CA . THR A 1 99 ? 5.375 14.427 -10.322 1.00 91.50 99 THR A CA 1
ATOM 791 C C . THR A 1 99 ? 5.658 13.023 -9.793 1.00 91.50 99 THR A C 1
ATOM 793 O O . THR A 1 99 ? 4.831 12.479 -9.082 1.00 91.50 99 THR A O 1
ATOM 796 N N . LEU A 1 100 ? 6.787 12.412 -10.167 1.00 88.44 100 LEU A N 1
ATOM 797 C CA . LEU A 1 100 ? 7.169 11.067 -9.720 1.00 88.44 100 LEU A CA 1
ATOM 798 C C . LEU A 1 100 ? 7.954 11.051 -8.402 1.00 88.44 100 LEU A C 1
ATOM 800 O O . LEU A 1 100 ? 8.169 9.975 -7.847 1.00 88.44 100 LEU A O 1
ATOM 804 N N . ARG A 1 101 ? 8.491 12.198 -7.973 1.00 84.88 101 ARG A N 1
ATOM 805 C CA . ARG A 1 101 ? 9.299 12.305 -6.746 1.00 84.88 101 ARG A CA 1
ATOM 806 C C . ARG A 1 101 ? 8.472 12.703 -5.531 1.00 84.88 101 ARG A C 1
ATOM 808 O O . ARG A 1 101 ? 8.939 12.457 -4.421 1.00 84.88 101 ARG A O 1
ATOM 815 N N . ASP A 1 102 ? 7.329 13.329 -5.778 1.00 53.16 102 ASP A N 1
ATOM 816 C CA . ASP A 1 102 ? 6.313 13.679 -4.788 1.00 53.16 102 ASP A CA 1
ATOM 817 C C . ASP A 1 102 ? 5.412 12.466 -4.500 1.00 53.16 102 ASP A C 1
ATOM 819 O O . ASP A 1 102 ? 5.044 12.286 -3.318 1.00 53.16 102 ASP A O 1
#

Solvent-accessible surface area (backbone atoms only — not comparable to full-atom values): 7554 Å² total; per-residue (Å²)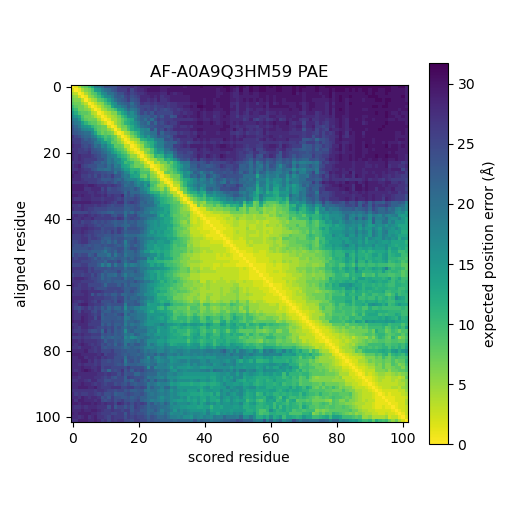: 136,86,84,89,76,86,74,82,81,79,81,75,85,76,71,90,65,89,73,72,81,94,62,90,71,75,63,71,87,79,72,72,72,91,83,71,62,69,72,58,53,53,54,50,59,73,73,45,59,79,92,49,58,91,50,49,71,80,72,36,67,77,57,66,75,47,82,72,81,82,70,98,66,78,92,79,82,84,86,77,88,80,82,78,76,89,76,84,80,76,88,70,52,77,66,59,53,51,68,72,74,109

Secondary structure (DSSP, 8-state):
------------------PPPS-----GGGS--S---HHHHHHHHHHS-GGGGGGGGGG-HHHHTSPPPPPSS-------SPPPPPPPPPPPPHHHHHHHH-

Radius of gyration: 23.72 Å; Cα contacts (8 Å, |Δi|>4): 16; chains: 1; bounding box: 60×49×46 Å

Mean predicted aligned error: 16.6 Å

Organism: NCBI:txid1389203

Foldseek 3Di:
DDDDDPDDDPPPPPDDDPDDPPDPPPPPVPQDDPDDDVVQLVVQPVVDDPVCNVVSLVVGPVNVVDDPPDDPDDDDDDDDDDDDDDDDDDDDDPVVVVVVVD

Sequence (102 aa):
MLENNSVYSLHLFFGNMDLPPSSYHYSLEELCDEEEEPEEIETVMNGVTSAYHQYFDLFSNLKAEKIPPHPTCDHHIKLEGYLPPAGVIYPLSSQDLSTLRD